Protein AF-A0A672SIU2-F1 (afdb_monomer_lite)

Radius of gyration: 14.22 Å; chains: 1; bounding box: 37×28×38 Å

Structure (mmCIF, N/CA/C/O backbone):
data_AF-A0A672SIU2-F1
#
_entry.id   AF-A0A672SIU2-F1
#
loop_
_atom_site.group_PDB
_atom_site.id
_atom_site.type_symbol
_atom_site.label_atom_id
_atom_site.label_alt_id
_atom_site.label_comp_id
_atom_site.label_asym_id
_atom_site.label_entity_id
_atom_site.label_seq_id
_atom_site.pdbx_PDB_ins_code
_atom_site.Cartn_x
_atom_site.Cartn_y
_atom_site.Cartn_z
_atom_site.occupancy
_atom_site.B_iso_or_equiv
_atom_site.auth_seq_id
_atom_site.auth_comp_id
_atom_site.auth_asym_id
_atom_site.auth_atom_id
_atom_site.pdbx_PDB_model_num
ATOM 1 N N . LYS A 1 1 ? 0.010 16.876 -13.092 1.00 46.38 1 LYS A N 1
ATOM 2 C CA . LYS A 1 1 ? -0.555 16.104 -11.960 1.00 46.38 1 LYS A CA 1
ATOM 3 C C . LYS A 1 1 ? -0.503 14.657 -12.412 1.00 46.38 1 LYS A C 1
ATOM 5 O O . LYS A 1 1 ? -1.120 14.371 -13.422 1.00 46.38 1 LYS A O 1
ATOM 10 N N . SER A 1 2 ? 0.371 13.848 -11.825 1.00 58.97 2 SER A N 1
ATOM 11 C CA . SER A 1 2 ? 0.753 12.537 -12.362 1.00 58.97 2 SER A CA 1
ATOM 12 C C . SER A 1 2 ? -0.434 11.571 -12.366 1.00 58.97 2 SER A C 1
ATOM 14 O O . SER A 1 2 ? -1.096 11.431 -11.340 1.00 58.97 2 SER A O 1
ATOM 16 N N . ASP A 1 3 ? -0.707 10.932 -13.501 1.00 69.12 3 ASP A N 1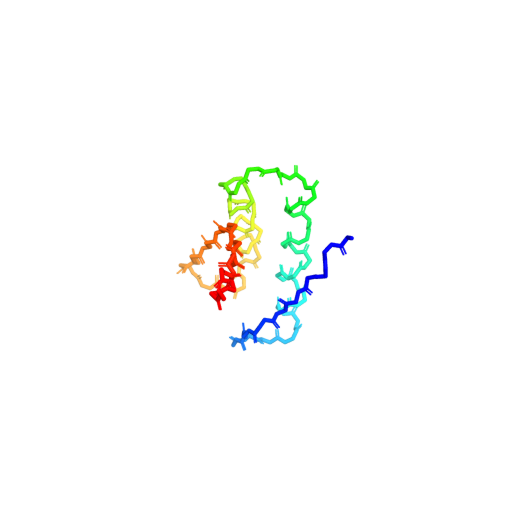
ATOM 17 C CA . ASP A 1 3 ? -1.769 9.933 -13.630 1.00 69.12 3 ASP A CA 1
ATOM 18 C C . ASP A 1 3 ? -1.425 8.668 -12.826 1.00 69.12 3 ASP A C 1
ATOM 20 O O . ASP A 1 3 ? -0.355 8.077 -12.997 1.00 69.12 3 ASP A O 1
ATOM 24 N N . SER A 1 4 ? -2.324 8.234 -11.937 1.00 78.31 4 SER A N 1
ATOM 25 C CA . SER A 1 4 ? -2.188 6.962 -11.219 1.00 78.31 4 SER A CA 1
ATOM 26 C C . SER A 1 4 ? -2.623 5.820 -12.136 1.00 78.31 4 SER A C 1
ATOM 28 O O . SER A 1 4 ? -3.801 5.698 -12.466 1.00 78.31 4 SER A O 1
ATOM 30 N N . LYS A 1 5 ? -1.674 4.983 -12.564 1.00 83.56 5 LYS A N 1
ATOM 31 C CA . LYS A 1 5 ? -1.922 3.877 -13.494 1.00 83.56 5 LYS A CA 1
ATOM 32 C C . LYS A 1 5 ? -1.492 2.547 -12.887 1.00 83.56 5 LYS A C 1
ATOM 34 O O . LYS A 1 5 ? -0.357 2.402 -12.443 1.00 83.56 5 LYS A O 1
ATOM 39 N N . ILE A 1 6 ? -2.381 1.559 -12.939 1.00 86.00 6 ILE A N 1
ATOM 40 C CA . ILE A 1 6 ? -2.044 0.164 -12.645 1.00 86.00 6 ILE A CA 1
ATOM 41 C C . ILE A 1 6 ? -1.360 -0.427 -13.879 1.00 86.00 6 ILE A C 1
ATOM 43 O O . ILE A 1 6 ? -1.891 -0.351 -14.987 1.00 86.00 6 ILE A O 1
ATOM 47 N N . ILE A 1 7 ? -0.163 -0.984 -13.693 1.00 87.50 7 ILE A N 1
ATOM 48 C CA . ILE A 1 7 ? 0.595 -1.634 -14.772 1.00 87.50 7 ILE A CA 1
ATOM 49 C C . ILE A 1 7 ? 0.256 -3.124 -14.830 1.00 87.50 7 ILE A C 1
ATOM 51 O O . ILE A 1 7 ? -0.034 -3.648 -15.901 1.00 87.50 7 ILE A O 1
ATOM 55 N N . ILE A 1 8 ? 0.269 -3.788 -13.673 1.00 86.94 8 ILE A N 1
ATOM 56 C CA . ILE A 1 8 ? -0.065 -5.203 -13.494 1.00 86.94 8 ILE A CA 1
ATOM 57 C C . ILE A 1 8 ? -0.842 -5.312 -12.180 1.00 86.94 8 ILE A C 1
ATOM 59 O O . ILE A 1 8 ? -0.437 -4.719 -11.180 1.00 86.94 8 ILE A O 1
ATOM 63 N N . ALA A 1 9 ? -1.940 -6.061 -12.179 1.00 87.31 9 ALA A N 1
ATOM 64 C CA . ALA A 1 9 ? -2.697 -6.382 -10.977 1.00 87.31 9 ALA A CA 1
ATOM 65 C C . ALA A 1 9 ? -3.311 -7.777 -11.105 1.00 87.31 9 ALA A C 1
ATOM 67 O O . ALA A 1 9 ? -3.837 -8.124 -12.159 1.00 87.31 9 ALA A O 1
ATOM 68 N N . ASP A 1 10 ? -3.262 -8.540 -10.015 1.00 87.25 10 ASP A N 1
ATOM 69 C CA . ASP A 1 10 ? -3.978 -9.808 -9.843 1.00 87.25 10 ASP A CA 1
ATOM 70 C C . ASP A 1 10 ? -4.930 -9.674 -8.645 1.00 87.25 10 ASP A C 1
ATOM 72 O O . ASP A 1 10 ? -4.721 -10.207 -7.559 1.00 87.25 10 ASP A O 1
ATOM 76 N N . MET A 1 11 ? -5.914 -8.791 -8.807 1.00 83.06 11 MET A N 1
ATOM 77 C CA . MET A 1 11 ? -6.913 -8.446 -7.795 1.00 83.06 11 MET A CA 1
ATOM 78 C C . MET A 1 11 ? -8.193 -7.959 -8.477 1.00 83.06 11 MET A C 1
ATOM 80 O O . MET A 1 11 ? -8.156 -7.465 -9.604 1.00 83.06 11 MET A O 1
ATOM 84 N N . SER A 1 12 ? -9.330 -8.068 -7.791 1.00 86.75 12 SER A N 1
ATOM 85 C CA . SER A 1 12 ? -10.628 -7.594 -8.291 1.00 86.75 12 SER A CA 1
ATOM 86 C C . SER A 1 12 ? -10.640 -6.082 -8.548 1.00 86.75 12 SER A C 1
ATOM 88 O O . SER A 1 12 ? -10.031 -5.334 -7.786 1.00 86.75 12 SER A O 1
ATOM 90 N N . ASP A 1 13 ? -11.425 -5.623 -9.525 1.00 86.75 13 ASP A N 1
ATOM 91 C CA . ASP A 1 13 ? -11.547 -4.201 -9.896 1.00 86.75 13 ASP A CA 1
ATOM 92 C C . ASP A 1 13 ? -11.977 -3.270 -8.750 1.00 86.75 13 ASP A C 1
ATOM 94 O O . ASP A 1 13 ? -11.706 -2.070 -8.787 1.00 86.75 13 ASP A O 1
ATOM 98 N N . GLU A 1 14 ? -12.695 -3.793 -7.754 1.00 85.19 14 GLU A N 1
ATOM 99 C CA . GLU A 1 14 ? -13.075 -3.056 -6.541 1.00 85.19 14 GLU A CA 1
ATOM 100 C C . GLU A 1 14 ? -11.837 -2.759 -5.686 1.00 85.19 14 GLU A C 1
ATOM 102 O O . GLU A 1 14 ? -11.502 -1.595 -5.475 1.00 85.19 14 GLU A O 1
ATOM 107 N N . MET A 1 15 ? -11.076 -3.799 -5.337 1.00 82.44 15 MET A N 1
ATOM 108 C CA . MET A 1 15 ? -9.807 -3.677 -4.611 1.00 82.44 15 MET A CA 1
ATOM 109 C C . MET A 1 15 ? -8.784 -2.812 -5.358 1.00 82.44 15 MET A C 1
ATOM 111 O O . MET A 1 15 ? -8.095 -2.000 -4.748 1.00 82.44 15 MET A O 1
ATOM 115 N N . GLN A 1 16 ? -8.708 -2.928 -6.688 1.00 86.06 16 GLN A N 1
ATOM 116 C CA . GLN A 1 16 ? -7.835 -2.077 -7.502 1.00 86.06 16 GLN A CA 1
ATOM 117 C C . GLN A 1 16 ? -8.148 -0.588 -7.312 1.00 86.06 16 GLN A C 1
ATOM 119 O O . GLN A 1 16 ? -7.236 0.226 -7.155 1.00 86.06 16 GLN A O 1
ATOM 124 N N . ARG A 1 17 ? -9.438 -0.231 -7.307 1.00 86.62 17 ARG A N 1
ATOM 125 C CA . ARG A 1 17 ? -9.897 1.147 -7.096 1.00 86.62 17 ARG A CA 1
ATOM 126 C C . ARG A 1 17 ? -9.602 1.630 -5.682 1.00 86.62 17 ARG A C 1
ATOM 128 O O . ARG A 1 17 ? -9.108 2.744 -5.526 1.00 86.62 17 ARG A O 1
ATOM 135 N N . GLU A 1 18 ? -9.844 0.793 -4.679 1.00 84.25 18 GLU A N 1
ATOM 136 C CA . GLU A 1 18 ? -9.542 1.109 -3.280 1.00 84.25 18 GLU A CA 1
ATOM 137 C C . GLU A 1 18 ? -8.044 1.359 -3.070 1.00 84.25 18 GLU A C 1
ATOM 139 O O . GLU A 1 18 ? -7.662 2.393 -2.521 1.00 84.25 18 GLU A O 1
ATOM 144 N N . VAL A 1 19 ? -7.179 0.477 -3.582 1.00 83.62 19 VAL A N 1
ATOM 145 C CA . VAL A 1 19 ? -5.717 0.614 -3.476 1.00 83.62 19 VAL A CA 1
ATOM 146 C C . VAL A 1 19 ? -5.219 1.863 -4.205 1.00 83.62 19 VAL A C 1
ATOM 148 O O . VAL A 1 19 ? -4.390 2.597 -3.664 1.00 83.62 19 VAL A O 1
ATOM 151 N N . LEU A 1 20 ? -5.745 2.155 -5.401 1.00 87.88 20 LEU A N 1
ATOM 152 C CA . LEU A 1 20 ? -5.431 3.386 -6.135 1.00 87.88 20 LEU A CA 1
ATOM 153 C C . LEU A 1 20 ? -5.807 4.633 -5.335 1.00 87.88 20 LEU A C 1
ATOM 155 O O . LEU A 1 20 ? -5.013 5.569 -5.239 1.00 87.88 20 LEU A O 1
ATOM 159 N N . GLN A 1 21 ? -7.001 4.645 -4.746 1.00 87.81 21 GLN A N 1
ATOM 160 C CA . GLN A 1 21 ? -7.474 5.773 -3.957 1.00 87.81 21 GLN A CA 1
ATOM 161 C C . GLN A 1 2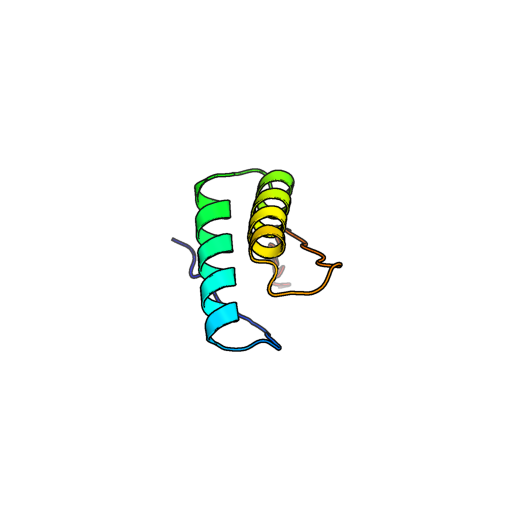1 ? -6.643 5.953 -2.680 1.00 87.81 21 GLN A C 1
ATOM 163 O O . GLN A 1 21 ? -6.271 7.080 -2.351 1.00 87.81 21 GLN A O 1
ATOM 168 N N . CYS A 1 22 ? -6.268 4.857 -2.013 1.00 86.44 22 CYS A N 1
ATOM 169 C CA . CYS A 1 22 ? -5.368 4.881 -0.860 1.00 86.44 22 CYS A CA 1
ATOM 170 C C . CYS A 1 22 ? -3.983 5.420 -1.228 1.00 86.44 22 CYS A C 1
ATOM 172 O O . CYS A 1 22 ? -3.460 6.289 -0.534 1.00 86.44 22 CYS A O 1
ATOM 174 N N . GLY A 1 23 ? -3.405 4.949 -2.338 1.00 87.50 23 GLY A N 1
ATOM 175 C CA . GLY A 1 23 ? -2.117 5.428 -2.836 1.00 87.50 23 GLY A CA 1
ATOM 176 C C . GLY A 1 23 ? -2.155 6.912 -3.198 1.00 87.50 23 GLY A C 1
ATOM 177 O O . GLY A 1 23 ? -1.252 7.661 -2.832 1.00 87.50 23 GLY A O 1
ATOM 178 N N . PHE A 1 24 ? -3.235 7.366 -3.839 1.00 88.00 24 PHE A N 1
ATOM 179 C CA . PHE A 1 24 ? -3.424 8.778 -4.157 1.00 88.00 24 PHE A CA 1
ATOM 180 C C . PHE A 1 24 ? -3.506 9.641 -2.894 1.00 88.00 24 PHE A C 1
ATOM 182 O O . PHE A 1 24 ? -2.851 10.679 -2.817 1.00 88.00 24 PHE A O 1
ATOM 189 N N . LEU A 1 25 ? -4.275 9.224 -1.886 1.00 88.31 25 LEU A N 1
ATOM 190 C CA . LEU A 1 25 ? -4.361 9.943 -0.614 1.00 88.31 25 LEU A CA 1
ATOM 191 C C . LEU A 1 25 ? -3.007 9.989 0.099 1.00 88.31 25 LEU A C 1
ATOM 193 O O . LEU A 1 25 ? -2.591 11.061 0.529 1.00 88.31 25 LEU A O 1
ATOM 197 N N . ALA A 1 26 ? -2.298 8.861 0.158 1.00 88.31 26 ALA A N 1
ATOM 198 C CA . ALA A 1 26 ? -1.000 8.760 0.813 1.00 88.31 26 ALA A CA 1
ATOM 199 C C . ALA A 1 26 ? 0.021 9.732 0.207 1.00 88.31 26 ALA A C 1
ATOM 201 O O . ALA A 1 26 ? 0.649 10.490 0.936 1.00 88.31 26 ALA A O 1
ATOM 202 N N . VAL A 1 27 ? 0.121 9.773 -1.124 1.00 86.94 27 VAL A N 1
ATOM 203 C CA . VAL A 1 27 ? 1.059 10.652 -1.843 1.00 86.94 27 VAL A CA 1
A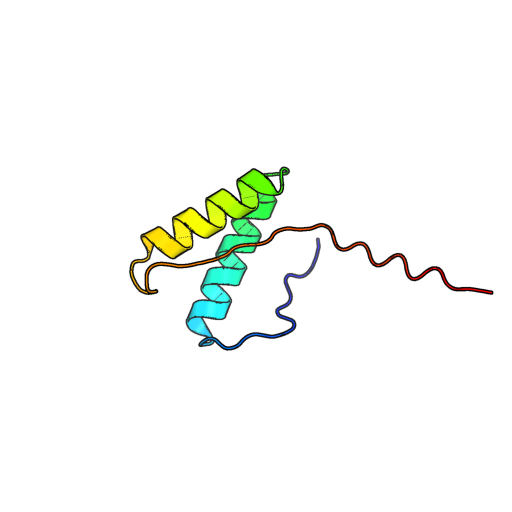TOM 204 C C . VAL A 1 27 ? 0.684 12.137 -1.726 1.00 86.94 27 VAL A C 1
ATOM 206 O O . VAL A 1 27 ? 1.549 12.996 -1.849 1.00 86.94 27 VAL A O 1
ATOM 209 N N . ASN A 1 28 ? -0.589 12.471 -1.482 1.00 88.19 28 ASN A N 1
ATOM 210 C CA . ASN A 1 28 ? -0.992 13.860 -1.215 1.00 88.19 28 ASN A CA 1
ATOM 211 C C . ASN A 1 28 ? -0.792 14.277 0.251 1.00 88.19 28 ASN A C 1
ATOM 213 O O . ASN A 1 28 ? -0.727 15.470 0.536 1.00 88.19 28 ASN A O 1
ATOM 217 N N . MET A 1 29 ? -0.761 13.318 1.179 1.00 88.06 29 MET A N 1
ATOM 218 C CA . MET A 1 29 ? -0.651 13.568 2.620 1.00 88.06 29 MET A CA 1
ATOM 219 C C . MET A 1 29 ? 0.793 13.511 3.121 1.00 88.06 29 MET A C 1
ATOM 221 O O . MET A 1 29 ? 1.122 14.186 4.094 1.00 88.06 29 MET A O 1
ATOM 225 N N . TYR A 1 30 ? 1.636 12.710 2.472 1.00 88.31 30 TYR A N 1
ATOM 226 C CA . TYR A 1 30 ? 2.996 12.405 2.898 1.00 88.31 30 TYR A CA 1
ATOM 227 C C . TYR A 1 30 ? 3.962 12.556 1.722 1.00 88.31 30 TYR A C 1
ATOM 229 O O . TYR A 1 30 ? 3.676 12.112 0.612 1.00 88.31 30 TYR A O 1
ATOM 237 N N . GLU A 1 31 ? 5.123 13.158 1.979 1.00 85.44 31 GLU A N 1
ATOM 238 C CA . GLU A 1 31 ? 6.214 13.274 1.000 1.00 85.44 31 GLU A CA 1
ATOM 239 C C . GLU A 1 31 ? 7.254 12.152 1.160 1.00 85.44 31 GLU A C 1
ATOM 241 O O . GLU A 1 31 ? 7.945 11.802 0.203 1.00 85.44 31 GLU A O 1
ATOM 246 N N . ASP A 1 32 ? 7.348 11.563 2.358 1.00 87.19 32 ASP A N 1
ATOM 247 C CA . ASP A 1 32 ? 8.289 10.489 2.666 1.00 87.19 32 ASP A CA 1
ATOM 248 C C . ASP A 1 32 ? 7.731 9.107 2.286 1.00 87.19 32 ASP A C 1
ATOM 250 O O . ASP A 1 32 ? 6.604 8.735 2.631 1.00 87.19 32 ASP A O 1
ATOM 254 N N . GLY A 1 33 ? 8.541 8.317 1.575 1.00 84.19 33 GLY A N 1
ATOM 255 C CA . GLY A 1 33 ? 8.147 6.994 1.084 1.00 84.19 33 GLY A CA 1
ATOM 256 C C . GLY A 1 33 ? 7.852 5.980 2.194 1.00 84.19 33 GLY A C 1
ATOM 257 O O . GLY A 1 33 ? 7.008 5.100 2.003 1.00 84.19 33 GLY A O 1
ATOM 258 N N . LEU A 1 34 ? 8.499 6.107 3.356 1.00 87.75 34 LEU A N 1
ATOM 259 C CA . LEU A 1 34 ? 8.273 5.242 4.514 1.00 87.75 34 LEU A CA 1
ATOM 260 C C . LEU A 1 34 ? 6.895 5.504 5.132 1.00 87.75 34 LEU A C 1
ATOM 262 O O . LEU A 1 34 ? 6.179 4.560 5.487 1.00 87.75 34 LEU A O 1
ATOM 266 N N . ASP A 1 35 ? 6.510 6.776 5.220 1.00 89.25 35 ASP A N 1
ATOM 267 C CA . ASP A 1 35 ? 5.207 7.189 5.738 1.00 89.25 35 ASP A CA 1
ATOM 268 C C . ASP A 1 35 ? 4.081 6.783 4.786 1.00 89.25 35 ASP A C 1
ATOM 270 O O . ASP A 1 35 ? 3.075 6.222 5.229 1.00 89.25 35 ASP A O 1
ATOM 274 N N . ILE A 1 36 ? 4.285 6.954 3.474 1.00 89.44 36 ILE A N 1
ATOM 275 C CA . ILE A 1 36 ? 3.355 6.484 2.436 1.00 89.44 36 ILE A CA 1
ATOM 276 C C . ILE A 1 36 ? 3.126 4.971 2.572 1.00 89.44 36 ILE A C 1
ATOM 278 O O . ILE A 1 36 ? 1.980 4.521 2.650 1.00 89.44 36 ILE A O 1
ATOM 282 N N . ALA A 1 37 ? 4.200 4.177 2.643 1.00 87.81 37 ALA A N 1
ATOM 283 C CA . ALA A 1 37 ? 4.106 2.721 2.763 1.00 87.81 37 ALA A CA 1
ATOM 284 C C . ALA A 1 37 ? 3.388 2.297 4.054 1.00 87.81 37 ALA A C 1
ATOM 286 O O . ALA A 1 37 ? 2.537 1.404 4.043 1.00 87.81 37 ALA A O 1
ATOM 287 N N . SER A 1 38 ? 3.700 2.966 5.167 1.00 87.06 38 SER A N 1
ATOM 288 C CA . SER A 1 38 ? 3.090 2.701 6.472 1.00 87.06 38 SER A CA 1
ATOM 289 C C . SER A 1 38 ? 1.607 3.061 6.501 1.00 87.06 38 SER A C 1
ATOM 291 O O . SER A 1 38 ? 0.813 2.336 7.101 1.00 87.06 38 SER A O 1
ATOM 293 N N . TYR A 1 39 ? 1.215 4.159 5.855 1.00 88.44 39 TYR A N 1
ATOM 294 C CA . TYR A 1 39 ? -0.178 4.574 5.734 1.00 88.44 39 TYR A CA 1
ATOM 295 C C . TYR A 1 39 ? -0.986 3.576 4.900 1.00 88.44 39 TYR A C 1
ATOM 297 O O . TYR A 1 39 ? -2.009 3.079 5.367 1.00 88.44 39 TYR A O 1
ATOM 305 N N . ILE A 1 40 ? -0.491 3.211 3.712 1.00 86.19 40 ILE A N 1
ATOM 306 C CA . ILE A 1 40 ? -1.154 2.235 2.835 1.00 86.19 40 ILE A CA 1
ATOM 307 C C . ILE A 1 40 ? -1.299 0.887 3.550 1.00 86.19 40 ILE A C 1
ATOM 309 O O . ILE A 1 40 ? -2.384 0.307 3.554 1.00 86.19 40 ILE A O 1
ATOM 313 N N . LYS A 1 41 ? -0.238 0.419 4.222 1.00 82.25 41 LYS A N 1
ATOM 314 C CA . LYS A 1 41 ? -0.274 -0.814 5.017 1.00 82.25 41 LYS A CA 1
ATOM 315 C C . LYS A 1 41 ? -1.347 -0.759 6.102 1.00 82.25 41 LYS A C 1
ATOM 317 O O . LYS A 1 41 ? -2.139 -1.687 6.206 1.00 82.25 41 LYS A O 1
ATOM 322 N N . LYS A 1 42 ? -1.409 0.330 6.875 1.00 81.81 42 LYS A N 1
ATOM 323 C CA . LYS A 1 42 ? -2.413 0.497 7.936 1.00 81.81 42 LYS A CA 1
ATOM 324 C C . LYS A 1 42 ? -3.838 0.454 7.395 1.00 81.81 42 LYS A C 1
ATOM 326 O O . LYS A 1 42 ? -4.686 -0.154 8.034 1.00 81.81 42 LYS A O 1
ATOM 331 N N . ILE A 1 43 ? -4.106 1.071 6.244 1.00 78.75 43 ILE A N 1
ATOM 332 C CA . ILE A 1 43 ? -5.459 1.085 5.669 1.00 78.75 43 ILE A CA 1
ATOM 333 C C . ILE A 1 43 ? -5.859 -0.297 5.149 1.00 78.75 43 ILE A C 1
ATOM 335 O O . ILE A 1 43 ? -6.948 -0.766 5.469 1.00 78.75 43 ILE A O 1
ATOM 339 N N . ILE A 1 44 ? -4.967 -0.984 4.432 1.00 73.25 44 ILE A N 1
ATOM 340 C CA . ILE A 1 44 ? -5.246 -2.327 3.900 1.00 73.25 44 ILE A CA 1
ATOM 341 C C . ILE A 1 44 ? -5.374 -3.360 5.034 1.00 73.25 44 ILE A C 1
ATOM 343 O O . ILE A 1 44 ? -6.224 -4.246 4.971 1.00 73.25 44 ILE A O 1
ATOM 347 N N . GLU A 1 45 ? -4.575 -3.237 6.101 1.00 69.88 45 GLU A N 1
ATOM 348 C CA . GLU A 1 45 ? -4.701 -4.085 7.294 1.00 69.88 45 GLU A CA 1
ATOM 349 C C . GLU A 1 45 ? -5.982 -3.792 8.090 1.00 69.88 45 GLU A C 1
ATOM 351 O O . GLU A 1 45 ? -6.601 -4.718 8.623 1.00 69.88 45 GLU A O 1
ATOM 356 N N . PHE A 1 46 ? -6.406 -2.524 8.161 1.00 60.62 46 PHE A N 1
ATOM 357 C CA . PHE A 1 46 ? -7.636 -2.133 8.852 1.00 60.62 46 PHE A CA 1
ATOM 358 C C . PHE A 1 46 ? -8.884 -2.719 8.189 1.00 60.62 46 PHE A C 1
ATOM 360 O O . PHE A 1 46 ? -9.826 -3.082 8.894 1.00 60.62 46 PHE A O 1
ATOM 367 N N . ASP A 1 47 ? -8.872 -2.889 6.864 1.00 59.47 47 ASP A N 1
ATOM 368 C CA . ASP A 1 47 ? -10.016 -3.437 6.134 1.00 59.47 47 ASP A CA 1
ATOM 369 C C . ASP A 1 47 ? -10.335 -4.899 6.519 1.00 59.47 47 ASP A C 1
ATOM 371 O O . ASP A 1 47 ? -11.425 -5.390 6.247 1.00 59.47 47 ASP A O 1
ATOM 375 N N . ARG A 1 48 ? -9.446 -5.634 7.217 1.00 56.72 48 ARG A N 1
ATOM 376 C CA . ARG A 1 48 ? -9.649 -7.041 7.662 1.00 56.72 48 ARG A CA 1
ATOM 377 C C . ARG A 1 48 ? -10.028 -8.048 6.555 1.00 56.72 48 ARG A C 1
ATOM 379 O O . ARG A 1 48 ? -10.108 -9.244 6.837 1.00 56.72 48 ARG A O 1
ATOM 386 N N . ARG A 1 49 ? -10.240 -7.609 5.311 1.00 60.28 49 ARG A N 1
ATOM 387 C CA . ARG A 1 49 ? -10.659 -8.417 4.158 1.00 60.28 49 ARG A CA 1
ATOM 388 C C . ARG A 1 49 ? -9.532 -9.260 3.583 1.00 60.28 49 ARG A C 1
ATOM 390 O O . ARG A 1 49 ? -9.793 -10.251 2.902 1.00 60.28 49 ARG A O 1
ATOM 397 N N . HIS A 1 50 ? -8.287 -8.911 3.885 1.00 57.72 50 HIS A N 1
ATOM 398 C CA . HIS A 1 50 ? -7.129 -9.585 3.332 1.00 57.72 50 HIS A CA 1
ATOM 399 C C . HIS A 1 50 ? -6.247 -10.146 4.440 1.00 57.72 50 HIS A C 1
ATOM 401 O O . HIS A 1 50 ? -5.934 -9.468 5.412 1.00 57.72 50 HIS A O 1
ATOM 407 N N . GLN A 1 51 ? -5.906 -11.426 4.296 1.00 57.12 51 GLN A N 1
ATOM 408 C CA . GLN A 1 51 ? -5.171 -12.226 5.270 1.00 57.12 51 GLN A CA 1
ATOM 409 C C . GLN A 1 51 ? -3.885 -11.544 5.775 1.00 57.12 51 GLN A C 1
ATOM 411 O O . GLN A 1 51 ? -3.308 -10.709 5.074 1.00 57.12 51 GLN A O 1
ATOM 416 N N . PRO A 1 52 ? -3.410 -11.902 6.981 1.00 59.34 52 PRO A N 1
ATOM 417 C CA . PRO A 1 52 ? -2.187 -11.332 7.530 1.00 59.34 52 PRO A CA 1
ATOM 418 C C . PRO A 1 52 ? -1.020 -11.706 6.613 1.00 59.34 52 PRO A C 1
ATOM 420 O O . PRO A 1 52 ? -0.786 -12.897 6.443 1.00 59.34 52 PRO A O 1
ATOM 423 N N . ASN A 1 53 ? -0.366 -10.709 5.991 1.00 68.00 53 ASN A N 1
ATOM 424 C CA . ASN A 1 53 ? 0.996 -10.700 5.397 1.00 68.00 53 ASN A CA 1
ATOM 425 C C . ASN A 1 53 ? 1.108 -9.796 4.146 1.00 68.00 53 ASN A C 1
ATOM 427 O O . ASN A 1 53 ? 1.606 -10.213 3.097 1.00 68.00 53 ASN A O 1
ATOM 431 N N . TRP A 1 54 ? 0.693 -8.530 4.254 1.00 76.06 54 TRP A N 1
ATOM 432 C CA . TRP A 1 54 ? 0.892 -7.549 3.181 1.00 76.06 54 TRP A CA 1
ATOM 433 C C . TRP A 1 54 ? 2.297 -6.950 3.204 1.00 76.06 54 TRP A C 1
ATOM 435 O O . TRP A 1 54 ? 2.776 -6.469 4.235 1.00 76.06 54 TRP A O 1
ATOM 445 N N . HIS A 1 55 ? 2.929 -6.932 2.033 1.00 79.06 55 HIS A N 1
ATOM 446 C CA . HIS A 1 55 ? 4.190 -6.242 1.791 1.00 79.06 55 HIS A CA 1
ATOM 447 C C . HIS A 1 55 ? 3.912 -5.037 0.889 1.00 79.06 55 HIS A C 1
ATOM 449 O O . HIS A 1 55 ? 3.383 -5.192 -0.208 1.00 79.06 55 HIS A O 1
ATOM 455 N N . CYS A 1 56 ? 4.250 -3.835 1.358 1.00 83.00 56 CYS A N 1
ATOM 456 C CA . CYS A 1 56 ? 4.138 -2.598 0.588 1.00 83.00 56 CYS A CA 1
ATOM 457 C C . CYS A 1 56 ? 5.547 -2.058 0.321 1.00 83.00 56 CYS A C 1
ATOM 459 O O . CYS A 1 56 ? 6.343 -1.940 1.252 1.00 83.00 56 CYS A O 1
ATOM 461 N N . ILE A 1 57 ? 5.854 -1.759 -0.943 1.00 83.12 57 ILE A N 1
ATOM 462 C CA . ILE A 1 57 ? 7.140 -1.203 -1.375 1.00 83.12 57 ILE A CA 1
ATOM 463 C C . ILE A 1 57 ? 6.846 0.107 -2.098 1.00 83.12 57 ILE A C 1
ATOM 465 O O . ILE A 1 57 ? 6.075 0.129 -3.056 1.00 83.12 57 ILE A O 1
ATOM 469 N N . VAL A 1 58 ? 7.473 1.188 -1.643 1.00 85.12 58 VAL A N 1
ATOM 470 C CA . VAL A 1 58 ? 7.375 2.514 -2.257 1.00 85.12 58 VAL A CA 1
ATOM 471 C C . VAL A 1 58 ? 8.774 2.926 -2.688 1.00 85.12 58 VAL A C 1
ATOM 473 O O . VAL A 1 58 ? 9.716 2.868 -1.902 1.00 85.12 58 VAL A O 1
ATOM 476 N N . GLY A 1 59 ? 8.915 3.316 -3.951 1.00 81.62 59 GLY A N 1
ATOM 477 C CA . GLY A 1 59 ? 10.185 3.740 -4.518 1.00 81.62 59 GLY A CA 1
ATOM 478 C C . GLY A 1 59 ? 9.972 4.711 -5.668 1.00 81.62 59 GLY A C 1
ATOM 479 O O . GLY A 1 59 ? 9.015 4.602 -6.434 1.00 81.62 59 GLY A O 1
ATOM 480 N N . ASN A 1 60 ? 10.883 5.666 -5.797 1.00 77.62 60 ASN A N 1
ATOM 481 C CA . ASN A 1 60 ? 10.940 6.597 -6.912 1.00 77.62 60 ASN A CA 1
ATOM 482 C C . ASN A 1 60 ? 11.710 5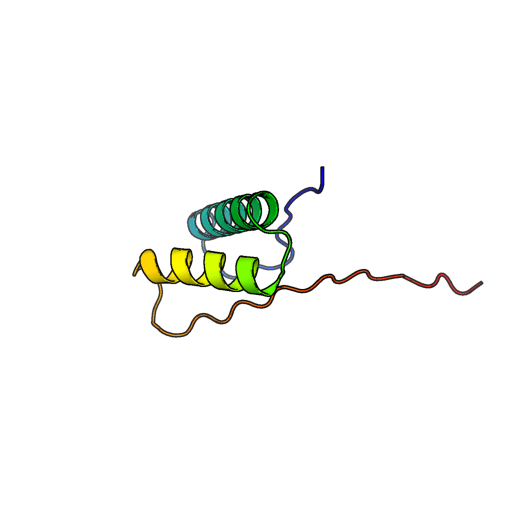.953 -8.073 1.00 77.62 60 ASN A C 1
ATOM 484 O O . ASN A 1 60 ? 12.902 6.181 -8.257 1.00 77.62 60 ASN A O 1
ATOM 488 N N . CYS A 1 61 ? 11.040 5.130 -8.882 1.00 63.47 61 CYS A N 1
ATOM 489 C CA . CYS A 1 61 ? 11.666 4.614 -10.097 1.00 63.47 61 CYS A CA 1
ATOM 490 C C . CYS A 1 61 ? 11.695 5.714 -11.173 1.00 63.47 61 CYS A C 1
ATOM 492 O O . CYS A 1 61 ? 10.831 5.781 -12.044 1.00 63.47 61 CYS A O 1
ATOM 494 N N . SER A 1 62 ? 12.679 6.613 -11.104 1.00 52.16 62 SER A N 1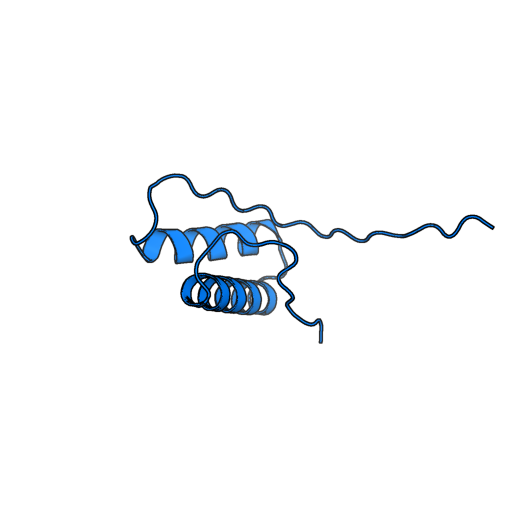
ATOM 495 C CA . SER A 1 62 ? 13.056 7.443 -12.242 1.00 52.16 62 SER A CA 1
ATOM 496 C C . SER A 1 62 ? 13.903 6.586 -13.175 1.00 52.16 62 SER A C 1
ATOM 498 O O . SER A 1 62 ? 15.124 6.509 -13.062 1.00 52.16 62 SER A O 1
ATOM 500 N N . SER A 1 63 ? 13.262 5.914 -14.130 1.00 53.75 63 SER A N 1
ATOM 501 C CA . SER A 1 63 ? 13.988 5.412 -15.291 1.00 53.75 63 SER A CA 1
ATOM 502 C C . SER A 1 63 ? 14.476 6.623 -16.090 1.00 53.75 63 SER A C 1
ATOM 504 O O . SER A 1 63 ? 13.818 7.074 -17.028 1.00 53.75 63 SER A O 1
ATOM 506 N N . HIS A 1 64 ? 15.631 7.177 -15.717 1.00 49.31 64 HIS A N 1
ATOM 507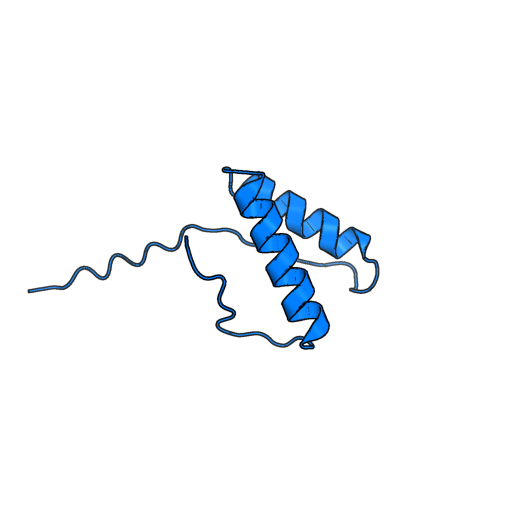 C CA . HIS A 1 64 ? 16.474 7.870 -16.675 1.00 49.31 64 HIS A CA 1
ATOM 508 C C . HIS A 1 64 ? 16.886 6.814 -17.697 1.00 49.31 64 HIS A C 1
ATOM 510 O O . HIS A 1 64 ? 17.886 6.119 -17.535 1.00 49.31 64 HIS A O 1
ATOM 516 N N . ALA A 1 65 ? 16.082 6.669 -18.748 1.00 50.22 65 ALA A N 1
ATOM 517 C CA . ALA A 1 65 ? 16.582 6.144 -19.998 1.00 50.22 65 ALA A CA 1
ATOM 518 C C . ALA A 1 65 ? 17.664 7.134 -20.440 1.00 50.22 65 ALA A C 1
ATOM 520 O O . ALA A 1 65 ? 17.368 8.176 -21.023 1.00 50.22 65 ALA A O 1
ATOM 521 N N . GLN A 1 66 ? 18.918 6.868 -20.067 1.00 46.12 66 GLN A N 1
ATOM 522 C CA . GLN A 1 66 ? 20.042 7.479 -20.750 1.00 46.12 66 GLN A CA 1
ATOM 523 C C . GLN A 1 66 ? 19.931 7.016 -22.199 1.00 46.12 66 GLN A C 1
ATOM 525 O O . GLN A 1 66 ? 20.248 5.878 -22.536 1.00 46.12 66 GLN A O 1
ATOM 530 N N . SER A 1 67 ? 19.370 7.892 -23.029 1.00 49.19 67 SER A N 1
ATOM 531 C CA . SER A 1 67 ? 19.457 7.799 -24.473 1.00 49.19 67 SER A CA 1
ATOM 532 C C . SER A 1 67 ? 20.939 7.868 -24.811 1.00 49.19 67 SER A C 1
ATOM 534 O O . SER A 1 67 ? 21.517 8.951 -24.830 1.00 49.19 67 SER A O 1
ATOM 536 N N . GLY A 1 68 ? 21.561 6.706 -24.999 1.00 55.72 68 GLY A N 1
ATOM 537 C CA . GLY A 1 68 ? 22.868 6.615 -25.624 1.00 55.72 68 GLY A CA 1
ATOM 538 C C . GLY A 1 68 ? 22.749 7.106 -27.061 1.00 55.72 68 GLY A C 1
ATOM 539 O O . GLY A 1 68 ? 22.034 6.502 -27.861 1.00 55.72 68 GLY A O 1
ATOM 540 N N . ALA A 1 69 ? 23.425 8.210 -27.350 1.00 38.34 69 ALA A N 1
ATOM 541 C CA . ALA A 1 69 ? 23.847 8.627 -28.677 1.00 38.34 69 ALA A CA 1
ATOM 542 C C . ALA A 1 69 ? 25.251 9.219 -28.540 1.00 38.34 69 ALA A C 1
ATOM 544 O O . ALA A 1 69 ? 25.449 10.016 -27.593 1.00 38.34 69 ALA A O 1
#

InterPro domains:
  IPR001372 Dynein light chain, type 1/2 [PF01221] (5-60)
  IPR001372 Dynein light chain, type 1/2 [PTHR11886] (6-60)
  IPR001372 Dynein light chain, type 1/2 [SM01375] (1-67)
  IPR037177 Dynein light chain superfamily [G3DSA:3.30.740.10] (1-67)
  IPR037177 Dynein light chain superfamily [SSF54648] (3-60)

Secondary structure (DSSP, 8-state):
------SS--S-HHHHHHHHHHHHHHHHH-SSHHHHHHHHHHHHHHT--S-S-----------------

Organism: Sinocyclocheilus grahami (NCBI:txid75366)

Sequence (69 aa):
KSDSKIIIADMSDEMQREVLQCGFLAVNMYEDGLDIASYIKKIIEFDRRHQPNWHCIVGNCSSHAQSGA

Foldseek 3Di:
DDDQDDPDDPDDPVVVVVLSVLLVVLVVVDVDQVSSQVSSVVVVVVVVPDDPDDDGDGDDPPPPPPPDD

pLDDT: mean 76.29, std 14.25, range [38.34, 89.44]